Protein AF-A0A9X2GHX3-F1 (afdb_monomer_lite)

Secondary structure (DSSP, 8-state):
-PPPPPTTSB---BHHHHHHHHHHHH-HHHHHHHTGGGT-EESS--TTTSGGGEETTTTEE-B-EEEEPTTSSEEE--BHHHHHHHHSHHHHHHHHHHHHH-HHHHHHHHHHHHHHHHHHHHSBSS-TTSPPS-EE--TTS-EE-BHHHH--SHHHHHHTTS---

Structure (mmCIF, N/CA/C/O backbone):
data_AF-A0A9X2GHX3-F1
#
_entry.id   AF-A0A9X2GHX3-F1
#
loop_
_atom_site.group_PDB
_atom_site.id
_atom_site.type_symbol
_atom_site.label_atom_id
_atom_site.label_alt_id
_atom_site.label_comp_id
_atom_site.label_asym_id
_atom_site.label_entity_id
_atom_site.label_seq_id
_atom_site.pdbx_PDB_ins_code
_atom_site.Cartn_x
_atom_site.Cartn_y
_atom_site.Cartn_z
_atom_site.occupancy
_atom_site.B_iso_or_equiv
_atom_site.auth_seq_id
_atom_site.auth_comp_id
_atom_site.auth_asym_id
_atom_site.auth_atom_id
_atom_site.pdbx_PDB_model_num
ATOM 1 N N . MET A 1 1 ? 4.949 33.436 -7.343 1.00 47.19 1 MET A N 1
ATOM 2 C CA . MET A 1 1 ? 4.872 32.033 -7.803 1.00 47.19 1 MET A CA 1
ATOM 3 C C . MET A 1 1 ? 5.442 31.175 -6.695 1.00 47.19 1 MET A C 1
ATOM 5 O O . MET A 1 1 ? 6.547 31.474 -6.265 1.00 47.19 1 MET A O 1
ATOM 9 N N . ALA A 1 2 ? 4.697 30.197 -6.181 1.00 50.12 2 ALA A N 1
ATOM 10 C CA . ALA A 1 2 ? 5.289 29.216 -5.278 1.00 50.12 2 ALA A CA 1
ATOM 11 C C . ALA A 1 2 ? 6.332 28.429 -6.079 1.00 50.12 2 ALA A C 1
ATOM 13 O O . ALA A 1 2 ? 6.001 27.850 -7.114 1.00 50.12 2 ALA A O 1
ATOM 14 N N . THR A 1 3 ? 7.592 28.486 -5.662 1.00 72.44 3 THR A N 1
ATOM 15 C CA . THR A 1 3 ? 8.653 27.660 -6.234 1.00 72.44 3 THR A CA 1
ATOM 16 C C . THR A 1 3 ? 8.288 26.206 -5.952 1.00 72.44 3 THR A C 1
ATOM 18 O O . THR A 1 3 ? 8.018 25.853 -4.804 1.00 72.44 3 THR A O 1
ATOM 21 N N . GLY A 1 4 ? 8.201 25.385 -7.001 1.00 74.19 4 GLY A N 1
ATOM 22 C CA . GLY A 1 4 ? 7.943 23.955 -6.850 1.00 74.19 4 GLY A CA 1
ATOM 23 C C . GLY A 1 4 ? 9.019 23.275 -5.990 1.00 74.19 4 GLY A C 1
ATOM 24 O O . GLY A 1 4 ? 10.091 23.852 -5.779 1.00 74.19 4 GLY A O 1
ATOM 25 N N . PRO A 1 5 ? 8.747 22.064 -5.477 1.00 82.88 5 PRO A N 1
ATOM 26 C CA . PRO A 1 5 ? 9.742 21.309 -4.725 1.00 82.88 5 PRO A CA 1
ATOM 27 C C . PRO A 1 5 ? 11.005 21.094 -5.574 1.00 82.88 5 PRO A C 1
ATOM 29 O O . PRO A 1 5 ? 10.923 20.932 -6.792 1.00 82.88 5 PRO A O 1
ATOM 32 N N . SER A 1 6 ? 12.179 21.124 -4.939 1.00 90.12 6 SER A N 1
ATOM 33 C CA . SER A 1 6 ? 13.446 20.932 -5.648 1.00 90.12 6 SER A CA 1
ATOM 34 C C . SER A 1 6 ? 13.540 19.506 -6.216 1.00 90.12 6 SER A C 1
ATOM 36 O O . SER A 1 6 ? 13.100 18.572 -5.545 1.00 90.12 6 SER A O 1
ATOM 38 N N . PRO A 1 7 ? 14.147 19.295 -7.402 1.00 89.12 7 PRO A N 1
ATOM 39 C CA . PRO A 1 7 ? 14.264 17.961 -8.011 1.00 89.12 7 PRO A CA 1
ATOM 40 C C . PRO A 1 7 ? 14.949 16.923 -7.104 1.00 89.12 7 PRO A C 1
ATOM 42 O O . PRO A 1 7 ? 14.506 15.781 -7.000 1.00 89.12 7 PRO A O 1
ATOM 45 N N . GLY A 1 8 ? 15.982 17.346 -6.368 1.00 92.31 8 GLY A N 1
ATOM 46 C CA . GLY A 1 8 ? 16.679 16.518 -5.377 1.00 92.31 8 GLY A CA 1
ATOM 47 C C . GLY A 1 8 ? 15.990 16.431 -4.009 1.00 92.31 8 GLY A C 1
ATOM 48 O O . GLY A 1 8 ? 16.550 15.842 -3.089 1.00 92.31 8 GLY A O 1
ATOM 49 N N . GLY A 1 9 ? 14.816 17.043 -3.837 1.00 92.44 9 GLY A N 1
ATOM 50 C CA . GLY A 1 9 ? 14.051 16.975 -2.597 1.00 92.44 9 GLY A CA 1
ATOM 51 C C . GLY A 1 9 ? 13.564 15.555 -2.322 1.00 92.44 9 GLY A C 1
ATOM 52 O O . GLY A 1 9 ? 13.191 14.833 -3.247 1.00 92.44 9 GLY A O 1
ATOM 53 N N . ALA A 1 10 ? 13.559 15.151 -1.053 1.00 92.62 10 ALA A N 1
ATOM 54 C CA . ALA A 1 10 ? 13.006 13.865 -0.652 1.00 92.62 10 ALA A CA 1
ATOM 55 C C . ALA A 1 10 ? 11.479 13.857 -0.820 1.00 92.62 10 ALA A C 1
ATOM 57 O O . ALA A 1 10 ? 10.797 14.843 -0.536 1.00 92.62 10 ALA A O 1
ATOM 58 N N . VAL A 1 11 ? 10.948 12.725 -1.268 1.00 92.06 11 VAL A N 1
ATOM 59 C CA . VAL A 1 11 ? 9.512 12.453 -1.368 1.00 92.06 11 VAL A CA 1
ATOM 60 C C . VAL A 1 11 ? 9.137 11.497 -0.249 1.00 92.06 11 VAL A C 1
ATOM 62 O O . VAL A 1 11 ? 9.836 10.509 -0.037 1.00 92.06 11 VAL A O 1
ATOM 65 N N . ASP A 1 12 ? 8.043 11.761 0.457 1.00 92.38 12 ASP A N 1
ATOM 66 C CA . ASP A 1 12 ? 7.511 10.836 1.459 1.00 92.38 12 ASP A CA 1
ATOM 67 C C . ASP A 1 12 ? 6.970 9.552 0.818 1.00 92.38 12 ASP A C 1
ATOM 69 O O . ASP A 1 12 ? 6.615 9.505 -0.362 1.00 92.38 12 ASP A O 1
ATOM 73 N N . GLU A 1 13 ? 6.865 8.490 1.609 1.00 94.31 13 GLU A N 1
ATOM 74 C CA . GLU A 1 13 ? 6.264 7.247 1.140 1.00 94.31 13 GLU A CA 1
ATOM 75 C C . GLU A 1 13 ? 4.789 7.418 0.743 1.00 94.31 13 GLU A C 1
ATOM 77 O O . GLU A 1 13 ? 3.999 8.101 1.403 1.00 94.31 13 GLU A O 1
ATOM 82 N N . GLY A 1 14 ? 4.394 6.741 -0.336 1.00 92.69 14 GLY A N 1
ATOM 83 C CA . GLY A 1 14 ? 3.067 6.871 -0.932 1.00 92.69 14 GLY A CA 1
ATOM 84 C C . GLY A 1 14 ? 2.162 5.668 -0.672 1.00 92.69 14 GLY A C 1
ATOM 85 O O . GLY A 1 14 ? 2.615 4.524 -0.669 1.00 92.69 14 GLY A O 1
ATOM 86 N N . GLU A 1 15 ? 0.851 5.913 -0.544 1.00 94.69 15 GLU A N 1
ATOM 87 C CA . GLU A 1 15 ? -0.162 4.846 -0.419 1.00 94.69 15 GLU A CA 1
ATOM 88 C C . GLU A 1 15 ? -0.201 3.911 -1.626 1.00 94.69 15 GLU A C 1
ATOM 90 O O . GLU A 1 15 ? -0.444 2.713 -1.478 1.00 94.69 15 GLU A O 1
ATOM 95 N N . LEU A 1 16 ? 0.050 4.456 -2.823 1.00 94.25 16 LEU A N 1
ATOM 96 C CA . LEU A 1 16 ? 0.069 3.671 -4.051 1.00 94.25 16 LEU A CA 1
ATOM 97 C C . LEU A 1 16 ? 1.031 2.490 -3.911 1.00 94.25 16 LEU A C 1
ATOM 99 O O . LEU A 1 16 ? 0.654 1.366 -4.212 1.00 94.25 16 LEU A O 1
ATOM 103 N N . TRP A 1 17 ? 2.235 2.719 -3.392 1.00 96.50 17 TRP A N 1
ATOM 104 C CA . TRP A 1 17 ? 3.260 1.682 -3.280 1.00 96.50 17 TRP A CA 1
ATOM 105 C C . TRP A 1 17 ? 2.972 0.668 -2.174 1.00 96.50 17 TRP A C 1
ATOM 107 O O . TRP A 1 17 ? 3.251 -0.513 -2.365 1.00 96.50 17 TRP A O 1
ATOM 117 N N . GLY A 1 18 ? 2.309 1.079 -1.087 1.00 97.06 18 GLY A N 1
ATOM 118 C CA . GLY A 1 18 ? 1.757 0.137 -0.109 1.00 97.06 18 GLY A CA 1
ATOM 119 C C . GLY A 1 18 ? 0.707 -0.792 -0.737 1.00 97.06 18 GLY A C 1
ATOM 120 O O . GLY A 1 18 ? 0.716 -2.003 -0.511 1.00 97.06 18 GLY A O 1
ATOM 121 N N . PHE A 1 19 ? -0.156 -0.250 -1.603 1.00 97.38 19 PHE A N 1
ATOM 122 C CA . PHE A 1 19 ? -1.085 -1.052 -2.401 1.00 97.38 19 PHE A CA 1
ATOM 123 C C . PHE A 1 19 ? -0.365 -1.960 -3.412 1.00 97.38 19 PHE A C 1
ATOM 125 O O . PHE A 1 19 ? -0.726 -3.131 -3.523 1.00 97.38 19 PHE A O 1
ATOM 132 N N . VAL A 1 20 ? 0.658 -1.474 -4.125 1.00 97.69 20 VAL A N 1
ATOM 133 C CA . VAL A 1 20 ? 1.416 -2.297 -5.086 1.00 97.69 20 VAL A CA 1
ATOM 134 C C . VAL A 1 20 ? 2.110 -3.469 -4.384 1.00 97.69 20 VAL A C 1
ATOM 136 O O . VAL A 1 20 ? 2.085 -4.581 -4.913 1.00 97.69 20 VAL A O 1
ATOM 139 N N . ALA A 1 21 ? 2.654 -3.269 -3.181 1.00 98.00 21 ALA A N 1
ATOM 140 C CA . ALA A 1 21 ? 3.229 -4.350 -2.380 1.00 98.00 21 ALA A CA 1
ATOM 141 C C . ALA A 1 21 ? 2.173 -5.406 -2.011 1.00 98.00 21 ALA A C 1
ATOM 143 O O . ALA A 1 21 ? 2.394 -6.604 -2.206 1.00 98.00 21 ALA A O 1
ATOM 144 N N . CYS A 1 22 ? 0.987 -4.974 -1.567 1.00 97.56 22 CYS A N 1
ATOM 145 C CA . CYS A 1 22 ? -0.146 -5.868 -1.308 1.00 97.56 22 CYS A CA 1
ATOM 146 C C . CYS A 1 22 ? -0.570 -6.642 -2.570 1.00 97.56 22 CYS A C 1
ATOM 148 O O . CYS A 1 22 ? -0.735 -7.864 -2.532 1.00 97.56 22 CYS A O 1
ATOM 150 N N . LEU A 1 23 ? -0.687 -5.959 -3.715 1.00 98.25 23 LEU A N 1
ATOM 151 C CA . LEU A 1 23 ? -0.999 -6.567 -5.011 1.00 98.25 23 LEU A CA 1
ATOM 152 C C . LEU A 1 23 ? 0.049 -7.612 -5.411 1.00 98.25 23 LEU A C 1
ATOM 154 O O . LEU A 1 23 ? -0.314 -8.694 -5.867 1.00 98.25 23 LEU A O 1
ATOM 158 N N . LYS A 1 24 ? 1.341 -7.321 -5.229 1.00 97.81 24 LYS A N 1
ATOM 159 C CA . LYS A 1 24 ? 2.430 -8.263 -5.519 1.00 97.81 24 LYS A CA 1
ATOM 160 C C . LYS A 1 24 ? 2.326 -9.516 -4.655 1.00 97.81 24 LYS A C 1
ATOM 162 O O . LYS A 1 24 ? 2.476 -10.621 -5.172 1.00 97.81 24 LYS A O 1
ATOM 167 N N . ALA A 1 25 ? 2.030 -9.362 -3.369 1.00 96.81 25 ALA A N 1
ATOM 168 C CA . ALA A 1 25 ? 1.913 -10.484 -2.446 1.00 96.81 25 ALA A CA 1
ATOM 169 C C . ALA A 1 25 ? 0.671 -11.350 -2.701 1.00 96.81 25 ALA A C 1
ATOM 171 O O . ALA A 1 25 ? 0.750 -12.574 -2.626 1.00 96.81 25 ALA A O 1
ATOM 172 N N . THR A 1 26 ? -0.462 -10.730 -3.033 1.00 95.88 26 THR A N 1
ATOM 173 C CA . THR A 1 26 ? -1.752 -11.423 -3.190 1.00 95.88 26 THR A CA 1
ATOM 174 C C . THR A 1 26 ? -2.007 -11.917 -4.612 1.00 95.88 26 THR A C 1
ATOM 176 O O . THR A 1 26 ? -2.677 -12.931 -4.806 1.00 95.88 26 THR A O 1
ATOM 179 N N . ASN A 1 27 ? -1.475 -11.231 -5.626 1.00 97.38 27 ASN A N 1
ATOM 180 C CA . ASN A 1 27 ? -1.694 -11.554 -7.030 1.00 97.38 27 ASN A CA 1
ATOM 181 C C . ASN A 1 27 ? -0.504 -11.131 -7.912 1.00 97.38 27 ASN A C 1
ATOM 183 O O . ASN A 1 27 ? -0.548 -10.139 -8.648 1.00 97.38 27 ASN A O 1
ATOM 187 N N . ARG A 1 28 ? 0.558 -11.948 -7.898 1.00 97.12 28 ARG A N 1
ATOM 188 C CA . ARG A 1 28 ? 1.779 -11.723 -8.697 1.00 97.12 28 ARG A CA 1
ATOM 189 C C . ARG A 1 28 ? 1.519 -11.560 -10.195 1.00 97.12 28 ARG A C 1
ATOM 191 O O . ARG A 1 28 ? 2.232 -10.808 -10.854 1.00 97.12 28 ARG A O 1
ATOM 198 N N . TYR A 1 29 ? 0.507 -12.236 -10.739 1.00 97.94 29 TYR A N 1
ATOM 199 C CA . TYR A 1 29 ? 0.151 -12.111 -12.153 1.00 97.94 29 TYR A CA 1
ATOM 200 C C . TYR A 1 29 ? -0.392 -10.713 -12.475 1.00 97.94 29 TYR A C 1
ATOM 202 O O . TYR A 1 29 ? 0.072 -10.069 -13.415 1.00 97.94 29 TYR A O 1
ATOM 210 N N . ALA A 1 30 ? -1.335 -10.212 -11.673 1.00 97.81 30 ALA A N 1
ATOM 211 C CA . ALA A 1 30 ? -1.874 -8.866 -11.835 1.00 97.81 30 ALA A CA 1
ATOM 212 C C . ALA A 1 30 ? -0.812 -7.787 -11.577 1.00 97.81 30 ALA A C 1
ATOM 214 O O . ALA A 1 30 ? -0.750 -6.813 -12.326 1.00 97.81 30 ALA A O 1
ATOM 215 N N . PHE A 1 31 ? 0.067 -7.991 -10.591 1.00 98.25 31 PHE A N 1
ATOM 216 C CA . PHE A 1 31 ? 1.237 -7.137 -10.383 1.00 98.25 31 PHE A CA 1
ATOM 217 C C . PHE A 1 31 ? 2.133 -7.083 -11.626 1.00 98.25 31 PHE A C 1
ATOM 219 O O . PHE A 1 31 ? 2.473 -5.995 -12.087 1.00 98.25 31 PHE A O 1
ATOM 226 N N . ALA A 1 32 ? 2.481 -8.235 -12.209 1.00 97.75 32 ALA A N 1
ATOM 227 C CA . ALA A 1 32 ? 3.322 -8.284 -13.401 1.00 97.75 32 ALA A CA 1
ATOM 228 C C . ALA A 1 32 ? 2.679 -7.543 -14.584 1.00 97.75 32 ALA A C 1
ATOM 230 O O . ALA A 1 32 ? 3.373 -6.832 -15.306 1.00 97.75 32 ALA A O 1
ATOM 231 N N . GLN A 1 33 ? 1.363 -7.674 -14.766 1.00 97.44 33 GLN A N 1
ATOM 232 C CA . GLN A 1 33 ? 0.620 -6.985 -15.827 1.00 97.44 33 GLN A CA 1
ATOM 233 C C . GLN A 1 33 ? 0.547 -5.464 -15.618 1.00 97.44 33 GLN A C 1
ATOM 235 O O . GLN A 1 33 ? 0.639 -4.717 -16.588 1.00 97.44 33 GLN A O 1
ATOM 240 N N . ALA A 1 34 ? 0.376 -5.001 -14.376 1.00 96.44 34 ALA A N 1
ATOM 241 C CA . ALA A 1 34 ? 0.183 -3.582 -14.072 1.00 96.44 34 ALA A CA 1
ATOM 242 C C . ALA A 1 34 ? 1.499 -2.801 -13.886 1.00 96.44 34 ALA A C 1
ATOM 244 O O . ALA A 1 34 ? 1.586 -1.650 -14.312 1.00 96.44 34 ALA A O 1
ATOM 245 N N . PHE A 1 35 ? 2.520 -3.420 -13.282 1.00 96.25 35 PHE A N 1
ATOM 246 C CA . PHE A 1 35 ? 3.783 -2.768 -12.909 1.00 96.25 35 PHE A CA 1
ATOM 247 C C . PHE A 1 35 ? 5.016 -3.582 -13.308 1.00 96.25 35 PHE A C 1
ATOM 249 O O . PHE A 1 35 ? 5.880 -3.062 -14.009 1.00 96.25 35 PHE A O 1
ATOM 256 N N . GLY A 1 36 ? 5.087 -4.859 -12.917 1.00 94.69 36 GLY A N 1
ATOM 257 C CA . GLY A 1 36 ? 6.334 -5.633 -12.961 1.00 94.69 36 GLY A CA 1
ATOM 258 C C . GLY A 1 36 ? 6.964 -5.764 -14.353 1.00 94.69 36 GLY A C 1
ATOM 259 O O . GLY A 1 36 ? 8.174 -5.616 -14.501 1.00 94.69 36 GLY A O 1
ATOM 260 N N . ARG A 1 37 ? 6.161 -5.961 -15.408 1.00 94.44 37 ARG A N 1
ATOM 261 C CA . ARG A 1 37 ? 6.656 -6.026 -16.801 1.00 94.44 37 ARG A CA 1
ATOM 262 C C . ARG A 1 37 ? 7.252 -4.711 -17.304 1.00 94.44 37 ARG A C 1
ATOM 264 O O . ARG A 1 37 ? 7.925 -4.710 -18.327 1.00 94.44 37 ARG A O 1
ATOM 271 N N . PHE A 1 38 ? 7.011 -3.609 -16.602 1.00 92.44 38 PHE A N 1
ATOM 272 C CA . PHE A 1 38 ? 7.539 -2.289 -16.929 1.00 92.44 38 PHE A CA 1
ATOM 273 C C . PHE A 1 38 ? 8.793 -1.937 -16.123 1.00 92.44 38 PHE A C 1
ATOM 275 O O . PHE A 1 38 ? 9.178 -0.772 -16.094 1.00 92.44 38 PHE A O 1
ATOM 282 N N . GLY A 1 39 ? 9.422 -2.923 -15.472 1.00 92.44 39 GLY A N 1
ATOM 283 C CA . GLY A 1 39 ? 10.667 -2.721 -14.730 1.00 92.44 39 GLY A CA 1
ATOM 284 C C . GLY A 1 39 ? 10.482 -1.952 -13.424 1.00 92.44 39 GLY A C 1
ATOM 285 O O . GLY A 1 39 ? 11.432 -1.351 -12.938 1.00 92.44 39 GLY A O 1
ATOM 286 N N . VAL A 1 40 ? 9.268 -1.954 -12.871 1.00 94.38 40 VAL A N 1
ATOM 287 C CA . VAL A 1 40 ? 8.965 -1.330 -11.582 1.00 94.38 40 VAL A CA 1
ATOM 288 C C . VAL A 1 40 ? 8.611 -2.404 -10.573 1.00 94.38 40 VAL A C 1
ATOM 290 O O . VAL A 1 40 ? 7.765 -3.263 -10.830 1.00 94.38 40 VAL A O 1
ATOM 293 N N . ASP A 1 41 ? 9.251 -2.316 -9.419 1.00 95.94 41 ASP A N 1
ATOM 294 C CA . ASP A 1 41 ? 9.020 -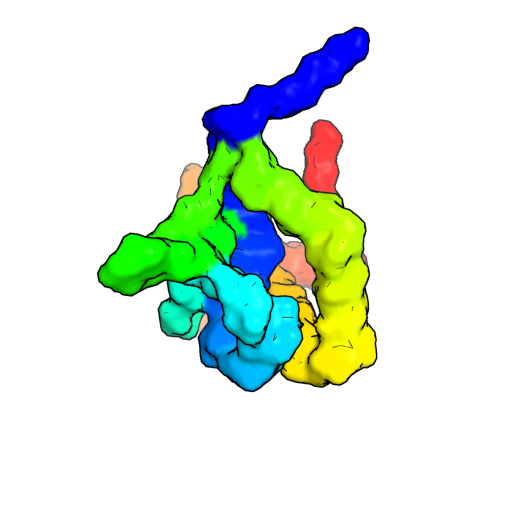3.162 -8.264 1.00 95.94 41 ASP A CA 1
ATOM 295 C C . ASP A 1 41 ? 8.703 -2.325 -7.011 1.00 95.94 41 ASP A C 1
ATOM 297 O O . ASP A 1 41 ? 8.600 -1.099 -7.073 1.00 95.94 41 ASP A O 1
ATOM 301 N N . VAL A 1 42 ? 8.495 -2.987 -5.878 1.00 96.62 42 VAL A N 1
ATOM 302 C CA . VAL A 1 42 ? 8.320 -2.375 -4.557 1.00 96.62 42 VAL A CA 1
ATOM 303 C C . VAL A 1 42 ? 9.633 -2.429 -3.784 1.00 96.62 42 VAL A C 1
ATOM 305 O O . VAL A 1 42 ? 10.349 -3.426 -3.846 1.00 96.62 42 VAL A O 1
ATOM 308 N N . ALA A 1 43 ? 9.948 -1.359 -3.058 1.00 96.12 43 ALA A N 1
ATOM 309 C CA . ALA A 1 43 ? 11.132 -1.317 -2.201 1.00 96.12 43 ALA A CA 1
ATOM 310 C C . ALA A 1 43 ? 10.982 -2.229 -0.973 1.00 96.12 43 ALA A C 1
ATOM 312 O O . ALA A 1 43 ? 11.911 -2.948 -0.611 1.00 96.12 43 ALA A O 1
ATOM 313 N N . THR A 1 44 ? 9.777 -2.255 -0.401 1.00 96.50 44 THR A N 1
ATOM 314 C CA . THR A 1 44 ? 9.428 -3.070 0.764 1.00 96.50 44 THR A CA 1
ATOM 315 C C . THR A 1 44 ? 8.295 -4.023 0.395 1.00 96.50 44 THR A C 1
ATOM 317 O O . THR A 1 44 ? 7.255 -3.616 -0.129 1.00 96.50 44 THR A O 1
ATOM 320 N N . GLU A 1 45 ? 8.507 -5.313 0.643 1.00 96.94 45 GLU A N 1
ATOM 321 C CA . GLU A 1 45 ? 7.511 -6.357 0.404 1.00 96.94 45 GLU A CA 1
ATOM 322 C C . GLU A 1 45 ? 6.378 -6.295 1.436 1.00 96.94 45 GLU A C 1
ATOM 324 O O . GLU A 1 45 ? 6.545 -5.828 2.559 1.00 96.94 45 GLU A O 1
ATOM 329 N N . TRP A 1 46 ? 5.210 -6.842 1.091 1.00 97.31 46 TRP A N 1
ATOM 330 C CA . TRP A 1 46 ? 4.072 -6.897 2.020 1.00 97.31 46 TRP A CA 1
ATOM 331 C C . TRP A 1 46 ? 4.343 -7.744 3.276 1.00 97.31 46 TRP A C 1
ATOM 333 O O . TRP A 1 46 ? 3.734 -7.543 4.328 1.00 97.31 46 TRP A O 1
ATOM 343 N N . GLY A 1 47 ? 5.212 -8.750 3.169 1.00 95.12 47 GLY A N 1
ATOM 344 C CA . GLY A 1 47 ? 5.418 -9.729 4.232 1.00 95.12 47 GLY A CA 1
ATOM 345 C C . GLY A 1 47 ? 4.134 -10.498 4.576 1.00 95.12 47 GLY A C 1
ATOM 346 O O . GLY A 1 47 ? 3.325 -10.823 3.706 1.00 95.12 47 GLY A O 1
ATOM 347 N N . ARG A 1 48 ? 3.946 -10.819 5.863 1.00 92.50 48 ARG A N 1
ATOM 348 C CA . ARG A 1 48 ? 2.794 -11.609 6.339 1.00 92.50 48 ARG A CA 1
ATOM 349 C C . ARG A 1 48 ? 1.489 -10.808 6.357 1.00 92.50 48 ARG A C 1
ATOM 351 O O . ARG A 1 48 ? 0.426 -11.365 6.103 1.00 92.50 48 ARG A O 1
ATOM 358 N N . ASN A 1 49 ? 1.557 -9.534 6.730 1.00 91.44 49 ASN A N 1
ATOM 359 C CA . ASN A 1 49 ? 0.385 -8.716 7.054 1.00 91.44 49 ASN A CA 1
ATOM 360 C C . ASN A 1 49 ? 0.562 -7.218 6.747 1.00 91.44 49 ASN A C 1
ATOM 362 O O . ASN A 1 49 ? -0.271 -6.429 7.181 1.00 91.44 49 ASN A O 1
ATOM 366 N N . GLY A 1 50 ? 1.628 -6.817 6.053 1.00 95.19 50 GLY A N 1
ATOM 367 C CA . GLY A 1 50 ? 1.896 -5.415 5.735 1.00 95.19 50 GLY A CA 1
ATOM 368 C C . GLY A 1 50 ? 2.389 -4.573 6.912 1.00 95.19 50 GLY A C 1
ATOM 369 O O . GLY A 1 50 ? 2.401 -3.355 6.788 1.00 95.19 50 GLY A O 1
ATOM 370 N N . ALA A 1 51 ? 2.778 -5.173 8.046 1.00 95.50 51 ALA A N 1
ATOM 371 C CA . ALA A 1 51 ? 3.144 -4.424 9.253 1.00 95.50 51 ALA A CA 1
ATOM 372 C C . ALA A 1 51 ? 4.286 -3.416 9.035 1.00 95.50 51 ALA A C 1
ATOM 374 O O . ALA A 1 51 ? 4.215 -2.315 9.566 1.00 95.50 51 ALA A O 1
ATOM 375 N N . GLU A 1 52 ? 5.293 -3.760 8.228 1.00 96.25 52 GLU A N 1
ATOM 376 C CA . GLU A 1 52 ? 6.420 -2.864 7.910 1.00 96.25 52 GLU A CA 1
ATOM 377 C C . GLU A 1 52 ? 6.002 -1.653 7.065 1.00 96.25 52 GLU A C 1
ATOM 379 O O . GLU A 1 52 ? 6.628 -0.604 7.137 1.00 96.25 52 GLU A O 1
ATOM 384 N N . LEU A 1 53 ? 4.920 -1.787 6.297 1.00 97.00 53 LEU A N 1
ATOM 385 C CA . LEU A 1 53 ? 4.366 -0.727 5.456 1.00 97.00 53 LEU A CA 1
ATOM 386 C C . LEU A 1 53 ? 3.309 0.100 6.204 1.00 97.00 53 LEU A C 1
ATOM 388 O O . LEU A 1 53 ? 2.843 1.116 5.693 1.00 97.00 53 LEU A O 1
ATOM 392 N N . PHE A 1 54 ? 2.842 -0.352 7.371 1.00 96.31 54 PHE A N 1
ATOM 393 C CA . PHE A 1 54 ? 1.716 0.268 8.058 1.00 96.31 54 PHE A CA 1
ATOM 394 C C . PHE A 1 54 ? 2.150 1.523 8.819 1.00 96.31 54 PHE A C 1
ATOM 396 O O . PHE A 1 54 ? 2.869 1.454 9.811 1.00 96.31 54 PHE A O 1
ATOM 403 N N . ASN A 1 55 ? 1.629 2.677 8.408 1.00 93.56 55 ASN A N 1
ATOM 404 C CA . ASN A 1 55 ? 1.754 3.933 9.128 1.00 93.56 55 ASN A CA 1
ATOM 405 C C . ASN A 1 55 ? 0.629 4.039 10.180 1.00 93.56 55 ASN A C 1
ATOM 407 O O . ASN A 1 55 ? -0.527 4.300 9.815 1.00 93.56 55 ASN A O 1
ATOM 411 N N . PRO A 1 56 ? 0.931 3.889 11.485 1.00 88.56 56 PRO A N 1
ATOM 412 C CA . PRO A 1 56 ? -0.086 3.892 12.531 1.00 88.56 56 PRO A CA 1
ATOM 413 C C . PRO A 1 56 ? -0.725 5.268 12.738 1.00 88.56 56 PRO A C 1
ATOM 415 O O . PRO A 1 56 ? -1.894 5.331 13.108 1.00 88.56 56 PRO A O 1
ATOM 418 N N . GLY A 1 57 ? -0.005 6.361 12.466 1.00 85.75 57 GLY A N 1
ATOM 419 C CA . GLY A 1 57 ? -0.530 7.721 12.617 1.00 85.75 57 GLY A CA 1
ATOM 420 C C . GLY A 1 57 ? -1.577 8.079 11.560 1.00 85.75 57 GLY A C 1
ATOM 421 O O . GLY A 1 57 ? -2.461 8.888 11.816 1.00 85.75 57 GLY A O 1
ATOM 422 N N . GLN A 1 58 ? -1.502 7.460 10.379 1.00 87.88 58 GLN A N 1
ATOM 423 C CA . GLN A 1 58 ? -2.406 7.732 9.252 1.00 87.88 58 GLN A CA 1
ATOM 424 C C . GLN A 1 58 ? -3.284 6.527 8.872 1.00 87.88 58 GLN A C 1
ATOM 426 O O . GLN A 1 58 ? -4.053 6.610 7.914 1.00 87.88 58 GLN A O 1
ATOM 431 N N . ARG A 1 59 ? -3.174 5.413 9.613 1.00 90.19 59 ARG A N 1
ATOM 432 C CA . ARG A 1 59 ? -3.936 4.160 9.432 1.00 90.19 59 ARG A CA 1
ATOM 433 C C . ARG A 1 59 ? -3.990 3.717 7.969 1.00 90.19 59 ARG A C 1
ATOM 435 O O . ARG A 1 59 ? -5.045 3.460 7.383 1.00 90.19 59 ARG A O 1
ATOM 442 N N . LYS A 1 60 ? -2.815 3.684 7.355 1.00 93.50 60 LYS A N 1
ATOM 443 C CA . LYS A 1 60 ? -2.633 3.380 5.939 1.00 93.50 60 LYS A CA 1
ATOM 444 C C . LYS A 1 60 ? -1.328 2.646 5.724 1.00 93.50 60 LYS A C 1
ATOM 446 O O . LYS A 1 60 ? -0.445 2.710 6.568 1.00 93.50 60 LYS A O 1
ATOM 451 N N . TYR A 1 61 ? -1.206 2.010 4.571 1.00 96.94 61 TYR A N 1
ATOM 452 C CA . TYR A 1 61 ? 0.023 1.345 4.173 1.00 96.94 61 TYR A CA 1
ATOM 453 C C . TYR A 1 61 ? 0.741 2.221 3.156 1.00 96.94 61 TYR A C 1
ATOM 455 O O . TYR A 1 61 ? 0.134 2.606 2.154 1.00 96.94 61 TYR A O 1
ATOM 463 N N . THR A 1 62 ? 1.996 2.557 3.418 1.00 97.62 62 THR A N 1
ATOM 464 C CA . THR A 1 62 ? 2.843 3.368 2.545 1.00 97.62 62 THR A CA 1
ATOM 465 C C . THR A 1 62 ? 4.075 2.589 2.134 1.00 97.62 62 THR A C 1
ATOM 467 O O . THR A 1 62 ? 4.469 1.644 2.803 1.00 97.62 62 THR A O 1
ATOM 470 N N . GLY A 1 63 ? 4.650 2.956 0.996 1.00 96.56 63 GLY A N 1
ATOM 471 C CA . GLY A 1 63 ? 5.935 2.421 0.577 1.00 96.56 63 GLY A CA 1
ATOM 472 C C . GLY A 1 63 ? 6.547 3.244 -0.545 1.00 96.56 63 GLY A C 1
ATOM 473 O O . GLY A 1 63 ? 6.098 4.360 -0.847 1.00 96.56 63 GLY A O 1
ATOM 474 N N . ARG A 1 64 ? 7.546 2.655 -1.202 1.00 96.88 64 ARG A N 1
ATOM 475 C CA . ARG A 1 64 ? 8.286 3.271 -2.306 1.00 96.88 64 ARG A CA 1
ATOM 476 C C . ARG A 1 64 ? 8.411 2.334 -3.506 1.00 96.88 64 ARG A C 1
ATOM 478 O O . ARG A 1 64 ? 8.395 1.111 -3.325 1.00 96.88 64 ARG A O 1
ATOM 485 N N . PRO A 1 65 ? 8.545 2.887 -4.723 1.00 96.31 65 PRO A N 1
ATOM 486 C CA . PRO A 1 65 ? 8.932 2.095 -5.872 1.00 96.31 65 PRO A CA 1
ATOM 487 C C . PRO A 1 65 ? 10.403 1.713 -5.777 1.00 96.31 65 PRO A C 1
ATOM 489 O O . PRO A 1 65 ? 11.225 2.454 -5.236 1.00 96.31 65 PRO A O 1
ATOM 492 N N . ALA A 1 66 ? 10.736 0.597 -6.403 1.00 95.75 66 ALA A N 1
ATOM 493 C CA . ALA A 1 66 ? 12.102 0.227 -6.703 1.00 95.75 66 ALA A CA 1
ATOM 494 C C . ALA A 1 66 ? 12.253 -0.091 -8.191 1.00 95.75 66 ALA A C 1
ATOM 496 O O . ALA A 1 66 ? 11.319 -0.551 -8.847 1.00 95.75 66 ALA A O 1
ATOM 497 N N . VAL A 1 67 ? 13.440 0.154 -8.731 1.00 94.06 67 VAL A N 1
ATOM 498 C CA . VAL A 1 67 ? 13.800 -0.178 -10.114 1.00 94.06 67 VAL A CA 1
ATOM 499 C C . VAL A 1 67 ? 15.041 -1.069 -10.132 1.00 94.06 67 VAL A C 1
ATOM 501 O O . VAL A 1 67 ? 15.881 -0.952 -9.237 1.00 94.06 67 VAL A O 1
ATOM 504 N N . PRO A 1 68 ? 15.197 -1.964 -11.117 1.00 90.56 68 PRO A N 1
ATOM 505 C CA . PRO A 1 68 ? 16.405 -2.765 -11.260 1.00 90.56 68 PRO A CA 1
ATOM 506 C C . PRO A 1 68 ? 17.662 -1.894 -11.355 1.00 90.56 68 PRO A C 1
ATOM 508 O O . PRO A 1 68 ? 17.644 -0.828 -11.974 1.00 90.56 68 PRO A O 1
ATOM 511 N N . ARG A 1 69 ? 18.767 -2.362 -10.772 1.00 88.56 69 ARG A N 1
ATOM 512 C CA . ARG A 1 69 ? 20.086 -1.735 -10.916 1.00 88.56 69 ARG A CA 1
ATOM 513 C C . ARG A 1 69 ? 20.919 -2.475 -11.962 1.00 88.56 69 ARG A C 1
ATOM 515 O O . ARG A 1 69 ? 20.905 -3.707 -12.016 1.00 88.56 69 ARG A O 1
ATOM 522 N N . GLU A 1 70 ? 21.693 -1.736 -12.753 1.00 76.56 70 GLU A N 1
ATOM 523 C CA . GLU A 1 70 ? 22.760 -2.334 -13.561 1.00 76.56 70 GLU A CA 1
ATOM 524 C C . GLU A 1 70 ? 23.780 -3.008 -12.628 1.00 76.56 70 GLU A C 1
ATOM 526 O O . GLU A 1 70 ? 24.315 -2.375 -11.718 1.00 76.56 70 GLU A O 1
ATOM 531 N N . GLY A 1 71 ? 23.987 -4.316 -12.805 1.00 78.19 71 GLY A N 1
ATOM 532 C CA . GLY A 1 71 ? 24.782 -5.157 -11.897 1.00 78.19 71 GLY A CA 1
ATOM 533 C C . GLY A 1 71 ? 23.963 -6.049 -10.955 1.00 78.19 71 GLY A C 1
ATOM 534 O O . GLY A 1 71 ? 24.542 -6.858 -10.235 1.00 78.19 71 GLY A O 1
ATOM 535 N N . GLY A 1 72 ? 22.630 -5.960 -10.999 1.00 80.50 72 GLY A N 1
ATOM 536 C CA . GLY A 1 72 ? 21.726 -6.782 -10.197 1.00 80.50 72 GLY A CA 1
ATOM 537 C C . GLY A 1 72 ? 21.227 -6.081 -8.931 1.00 80.50 72 GLY A C 1
ATOM 538 O O . GLY A 1 72 ? 21.803 -5.106 -8.451 1.00 80.50 72 GLY A O 1
ATOM 539 N N . GLY A 1 73 ? 20.113 -6.585 -8.400 1.00 83.31 73 GLY A N 1
ATOM 540 C CA . GLY A 1 73 ? 19.405 -5.980 -7.271 1.00 83.31 73 GLY A CA 1
ATOM 541 C C . GLY A 1 73 ? 18.417 -4.885 -7.682 1.00 83.31 73 GLY A C 1
ATOM 542 O O . GLY A 1 73 ? 18.211 -4.607 -8.866 1.00 83.31 73 GLY A O 1
ATOM 543 N N . ALA A 1 74 ? 17.784 -4.283 -6.676 1.00 87.56 74 ALA A N 1
ATOM 544 C CA . ALA A 1 74 ? 16.793 -3.228 -6.836 1.00 87.56 74 ALA A CA 1
ATOM 545 C C . ALA A 1 74 ? 17.250 -1.956 -6.111 1.00 87.56 74 ALA A C 1
ATOM 547 O O . ALA A 1 74 ? 17.913 -2.013 -5.075 1.00 87.56 74 ALA A O 1
ATOM 548 N N . ARG A 1 75 ? 16.907 -0.807 -6.683 1.00 92.75 75 ARG A N 1
ATOM 549 C CA . ARG A 1 75 ? 17.194 0.523 -6.163 1.00 92.75 75 ARG A CA 1
ATOM 550 C C . ARG A 1 75 ? 15.880 1.212 -5.842 1.00 92.75 75 ARG A C 1
ATOM 552 O O . ARG A 1 75 ? 15.067 1.422 -6.738 1.00 92.75 75 ARG A O 1
ATOM 559 N N . GLU A 1 76 ? 15.700 1.563 -4.580 1.00 94.50 76 GLU A N 1
ATOM 560 C CA . GLU A 1 76 ? 14.585 2.387 -4.128 1.00 94.50 76 GLU A CA 1
ATOM 561 C C . GLU A 1 76 ? 14.655 3.790 -4.746 1.00 94.50 76 GLU A C 1
ATOM 563 O O . GLU A 1 76 ? 15.739 4.355 -4.919 1.00 94.50 76 GLU A O 1
ATOM 568 N N . LEU A 1 77 ? 13.487 4.330 -5.089 1.00 94.12 77 LEU A N 1
ATOM 569 C CA . LEU A 1 77 ? 13.319 5.704 -5.547 1.00 94.12 77 LEU A CA 1
ATOM 570 C C . LEU A 1 77 ? 12.786 6.570 -4.401 1.00 94.12 77 LEU A C 1
ATOM 572 O O . LEU A 1 77 ? 11.856 6.178 -3.685 1.00 94.12 77 LEU A O 1
ATOM 576 N N . GLY A 1 78 ? 13.340 7.770 -4.246 1.00 93.69 78 GLY A N 1
ATOM 577 C CA . GLY A 1 78 ? 13.048 8.642 -3.112 1.00 93.69 78 GLY A CA 1
ATOM 578 C C . GLY A 1 78 ? 13.102 10.141 -3.378 1.00 93.69 78 GLY A C 1
ATOM 579 O O . GLY A 1 78 ? 12.730 10.892 -2.476 1.00 93.69 78 GLY A O 1
ATOM 580 N N . THR A 1 79 ? 13.509 10.598 -4.565 1.00 94.31 79 THR A N 1
ATOM 581 C CA . THR A 1 79 ? 13.568 12.035 -4.884 1.00 94.31 79 THR A CA 1
ATOM 582 C C . THR A 1 79 ? 12.393 12.514 -5.737 1.00 94.31 79 THR A C 1
ATOM 584 O O . THR A 1 79 ? 11.667 11.727 -6.347 1.00 94.31 79 THR A O 1
ATOM 587 N N . VAL A 1 80 ? 12.179 13.832 -5.779 1.00 92.31 80 VAL A N 1
ATOM 588 C CA . VAL A 1 80 ? 11.116 14.457 -6.580 1.00 92.31 80 VAL A CA 1
ATOM 589 C C . VAL A 1 80 ? 11.277 14.129 -8.059 1.00 92.31 80 VAL A C 1
ATOM 591 O O . VAL A 1 80 ? 10.285 13.733 -8.668 1.00 92.31 80 VAL A O 1
ATOM 594 N N . GLU A 1 81 ? 12.496 14.238 -8.588 1.00 92.56 81 GLU A N 1
ATOM 595 C CA . GLU A 1 81 ? 12.832 13.944 -9.987 1.00 92.56 81 GLU A CA 1
ATOM 596 C C . GLU A 1 81 ? 12.563 12.478 -10.347 1.00 92.56 81 GLU A C 1
ATOM 598 O O . GLU A 1 81 ? 11.963 12.172 -11.373 1.00 92.56 81 GLU A O 1
ATOM 603 N N . GLU A 1 82 ? 12.924 11.544 -9.466 1.00 91.88 82 GLU A N 1
ATOM 604 C CA . GLU A 1 82 ? 12.660 10.119 -9.689 1.00 91.88 82 GLU A CA 1
ATOM 605 C C . GLU A 1 82 ? 11.163 9.801 -9.725 1.00 91.88 82 GLU A C 1
ATOM 607 O O . GLU A 1 82 ? 10.726 8.881 -10.420 1.00 91.88 82 GLU A O 1
ATOM 612 N N . PHE A 1 83 ? 10.366 10.566 -8.979 1.00 90.81 83 PHE A N 1
ATOM 613 C CA . PHE A 1 83 ? 8.919 10.420 -8.953 1.00 90.81 83 PHE A CA 1
ATOM 614 C C . PHE A 1 83 ? 8.208 11.104 -10.122 1.00 90.81 83 PHE A C 1
ATOM 616 O O . PHE A 1 83 ? 7.041 10.777 -10.351 1.00 90.81 83 PHE A O 1
ATOM 623 N N . ASP A 1 84 ? 8.861 12.000 -10.871 1.00 89.50 84 ASP A N 1
ATOM 624 C CA . ASP A 1 84 ? 8.245 12.646 -12.039 1.00 89.50 84 ASP A CA 1
ATOM 625 C C . ASP A 1 84 ? 7.811 11.617 -13.083 1.00 89.50 84 ASP A C 1
ATOM 627 O O . ASP A 1 84 ? 6.702 11.716 -13.606 1.00 89.50 84 ASP A O 1
ATOM 631 N N . LEU A 1 85 ? 8.578 10.530 -13.235 1.00 87.31 85 LEU A N 1
ATOM 632 C CA . LEU A 1 85 ? 8.186 9.378 -14.046 1.00 87.31 85 LEU A CA 1
ATOM 633 C C . LEU A 1 85 ? 6.761 8.903 -13.716 1.00 87.31 85 LEU A C 1
ATOM 635 O O . LEU A 1 85 ? 5.966 8.654 -14.613 1.00 87.31 85 LEU A O 1
ATOM 639 N N . PHE A 1 86 ? 6.407 8.778 -12.436 1.00 90.06 86 PHE A N 1
ATOM 640 C CA . PHE A 1 86 ? 5.080 8.296 -12.032 1.00 90.06 86 PHE A CA 1
ATOM 641 C C . PHE A 1 86 ? 3.992 9.370 -12.091 1.00 90.06 86 PHE A C 1
ATOM 643 O O . PHE A 1 86 ? 2.808 9.035 -12.019 1.00 90.06 86 PHE A O 1
ATOM 650 N N . ARG A 1 87 ? 4.378 10.644 -12.209 1.00 87.25 87 ARG A N 1
ATOM 651 C CA . ARG A 1 87 ? 3.460 11.772 -12.418 1.00 87.25 87 ARG A CA 1
ATOM 652 C C . ARG A 1 87 ? 3.155 11.992 -13.899 1.00 87.25 87 ARG A C 1
ATOM 654 O O . ARG A 1 87 ? 2.157 12.641 -14.210 1.00 87.25 87 ARG A O 1
ATOM 661 N N . ASP A 1 88 ? 3.959 11.423 -14.794 1.00 91.00 88 ASP A N 1
ATOM 662 C CA . ASP A 1 88 ? 3.749 11.534 -16.230 1.00 91.00 88 ASP A CA 1
ATOM 663 C C . ASP A 1 88 ? 2.448 10.879 -16.701 1.00 91.00 88 ASP A C 1
ATOM 665 O O . ASP A 1 88 ? 1.971 9.857 -16.186 1.00 91.00 88 ASP A O 1
ATOM 669 N N . TRP A 1 89 ? 1.910 11.441 -17.787 1.00 92.44 89 TRP A N 1
ATOM 670 C CA . TRP A 1 89 ? 0.673 10.987 -18.423 1.00 92.44 89 TRP A CA 1
ATOM 671 C C . TRP A 1 89 ? 0.676 9.488 -18.753 1.00 92.44 89 TRP A C 1
ATOM 673 O O . TRP A 1 89 ? -0.345 8.811 -18.621 1.00 92.44 89 TRP A O 1
ATOM 683 N N . HIS A 1 90 ? 1.833 8.949 -19.143 1.00 92.06 90 HIS A N 1
ATOM 684 C CA . HIS A 1 90 ? 1.984 7.537 -19.487 1.00 92.06 90 HIS A CA 1
ATOM 685 C C . HIS A 1 90 ? 1.654 6.609 -18.313 1.00 92.06 90 HIS A C 1
ATOM 687 O O . HIS A 1 90 ? 0.933 5.621 -18.475 1.00 92.06 90 HIS A O 1
ATOM 693 N N . TRP A 1 91 ? 2.139 6.938 -17.113 1.00 93.38 91 TRP A N 1
ATOM 694 C CA . TRP A 1 91 ? 1.864 6.153 -15.912 1.00 93.38 91 TRP A CA 1
ATOM 695 C C . TRP A 1 91 ? 0.448 6.362 -15.400 1.00 93.38 91 TRP A C 1
ATOM 697 O O . TRP A 1 91 ? -0.199 5.384 -15.017 1.00 93.38 91 TRP A O 1
ATOM 707 N N . PHE A 1 92 ? -0.071 7.588 -15.487 1.00 92.81 92 PHE A N 1
ATOM 708 C CA . PHE A 1 92 ? -1.474 7.858 -15.188 1.00 92.81 92 PHE A CA 1
ATOM 709 C C . PHE A 1 92 ? -2.408 6.974 -16.032 1.00 92.81 92 PHE A C 1
ATOM 711 O O . PHE A 1 92 ? -3.234 6.235 -15.487 1.00 92.81 92 PHE A O 1
ATOM 718 N N . TYR A 1 93 ? -2.228 6.972 -17.357 1.00 94.88 93 TYR A N 1
ATOM 719 C CA . TYR A 1 93 ? -3.048 6.166 -18.260 1.00 94.88 93 TYR A CA 1
ATOM 720 C C . TYR A 1 93 ? -2.852 4.663 -18.036 1.00 94.88 93 TYR A C 1
ATOM 722 O O . TYR A 1 93 ? -3.814 3.894 -18.072 1.00 94.88 93 TYR A O 1
ATOM 730 N N . ARG A 1 94 ? -1.626 4.215 -17.742 1.00 94.44 94 ARG A N 1
ATOM 731 C CA . ARG A 1 94 ? -1.352 2.805 -17.438 1.00 94.44 94 ARG A CA 1
ATOM 732 C C . ARG A 1 94 ? -2.115 2.329 -16.204 1.00 94.44 94 ARG A C 1
ATOM 734 O O . ARG A 1 94 ? -2.762 1.285 -16.267 1.00 94.44 94 ARG A O 1
ATOM 741 N N . VAL A 1 95 ? -2.073 3.084 -15.106 1.00 94.19 95 VAL A N 1
ATOM 742 C CA . VAL A 1 95 ? -2.797 2.733 -13.873 1.00 94.19 95 VAL A CA 1
ATOM 743 C C . VAL A 1 95 ? -4.309 2.771 -14.112 1.00 94.19 95 VAL A C 1
ATOM 745 O O . VAL A 1 95 ? -5.023 1.854 -13.699 1.00 94.19 95 VAL A O 1
ATOM 748 N N . GLN A 1 96 ? -4.797 3.764 -14.862 1.00 95.75 96 GLN A N 1
ATOM 749 C CA . GLN A 1 96 ? -6.199 3.832 -15.275 1.00 95.75 96 GLN A CA 1
ATOM 750 C C . GLN A 1 96 ? -6.617 2.583 -16.069 1.00 95.75 96 GLN A C 1
ATOM 752 O O . GLN A 1 96 ? -7.640 1.963 -15.766 1.00 95.75 96 GLN A O 1
ATOM 757 N N . MET A 1 97 ? -5.827 2.174 -17.063 1.00 97.12 97 MET A N 1
ATOM 758 C CA . MET A 1 97 ? -6.114 0.996 -17.883 1.00 97.12 97 MET A CA 1
ATOM 759 C C . MET A 1 97 ? -5.994 -0.308 -17.101 1.00 97.12 97 MET A C 1
ATOM 761 O O . MET A 1 97 ? -6.823 -1.199 -17.304 1.00 97.12 97 MET A O 1
ATOM 765 N N . ALA A 1 98 ? -5.050 -0.416 -16.163 1.00 96.50 98 ALA A N 1
ATOM 766 C CA . ALA A 1 98 ? -4.970 -1.549 -15.244 1.00 96.50 98 ALA A CA 1
ATOM 767 C C . ALA A 1 98 ? -6.271 -1.685 -14.437 1.00 96.50 98 ALA A C 1
ATOM 769 O O . ALA A 1 98 ? -6.862 -2.765 -14.403 1.00 96.50 98 ALA A O 1
ATOM 770 N N . GLY A 1 99 ? -6.800 -0.573 -13.915 1.00 95.81 99 GLY A N 1
ATOM 771 C CA . GLY A 1 99 ? -8.105 -0.533 -13.252 1.00 95.81 99 GLY A CA 1
ATOM 772 C C . GLY A 1 99 ? -9.275 -0.971 -14.143 1.00 95.81 99 GLY A C 1
ATOM 773 O O . GLY A 1 99 ? -10.252 -1.529 -13.652 1.00 95.81 99 GLY A O 1
ATOM 774 N N . ARG A 1 100 ? -9.193 -0.791 -15.465 1.00 96.75 100 ARG A N 1
ATOM 775 C CA . ARG A 1 100 ? -10.263 -1.178 -16.407 1.00 96.75 100 ARG A CA 1
ATOM 776 C C . ARG A 1 100 ? -10.129 -2.592 -16.959 1.00 96.75 100 ARG A C 1
ATOM 778 O O . ARG A 1 100 ? -11.139 -3.191 -17.316 1.00 96.75 100 ARG A O 1
ATOM 785 N N . THR A 1 101 ? -8.923 -3.147 -17.016 1.00 97.50 101 THR A N 1
ATOM 786 C CA . THR A 1 101 ? -8.653 -4.376 -17.787 1.00 97.50 101 THR A CA 1
ATOM 787 C C . THR A 1 101 ? -8.059 -5.515 -16.966 1.00 97.50 101 THR A C 1
ATOM 789 O O . THR A 1 101 ? -8.292 -6.675 -17.294 1.00 97.50 101 THR A O 1
ATOM 792 N N . VAL A 1 102 ? -7.362 -5.228 -15.864 1.00 97.75 102 VAL A N 1
ATOM 793 C CA . VAL A 1 102 ? -6.704 -6.252 -15.045 1.00 97.75 102 VAL A CA 1
ATOM 794 C C . VAL A 1 102 ? -7.597 -6.602 -13.858 1.00 97.75 102 VAL A C 1
ATOM 796 O O . VAL A 1 102 ? -7.698 -5.859 -12.884 1.00 97.75 102 VAL A O 1
ATOM 799 N N . ASP A 1 103 ? -8.250 -7.764 -13.917 1.00 97.62 103 ASP A N 1
ATOM 800 C CA . ASP A 1 103 ? -9.233 -8.155 -12.897 1.00 97.62 103 ASP A CA 1
ATOM 801 C C . ASP A 1 103 ? -8.631 -8.286 -11.492 1.00 97.62 103 ASP A C 1
ATOM 803 O O . ASP A 1 103 ? -9.183 -7.768 -10.523 1.00 97.62 103 ASP A O 1
ATOM 807 N N . GLY A 1 104 ? -7.445 -8.894 -11.384 1.00 97.06 104 GLY A N 1
ATOM 808 C CA . GLY A 1 104 ? -6.742 -9.019 -10.105 1.00 97.06 104 GLY A CA 1
ATOM 809 C C . GLY A 1 104 ? -6.350 -7.672 -9.493 1.00 97.06 104 GLY A C 1
ATOM 810 O O . GLY A 1 104 ? -6.386 -7.530 -8.277 1.00 97.06 104 GLY A O 1
ATOM 811 N N . PHE A 1 105 ? -6.063 -6.663 -10.322 1.00 97.25 105 PHE A N 1
ATOM 812 C CA . PHE A 1 105 ? -5.782 -5.303 -9.860 1.00 97.25 105 PHE A CA 1
ATOM 813 C C . PHE A 1 105 ? -7.037 -4.672 -9.243 1.00 97.25 105 PHE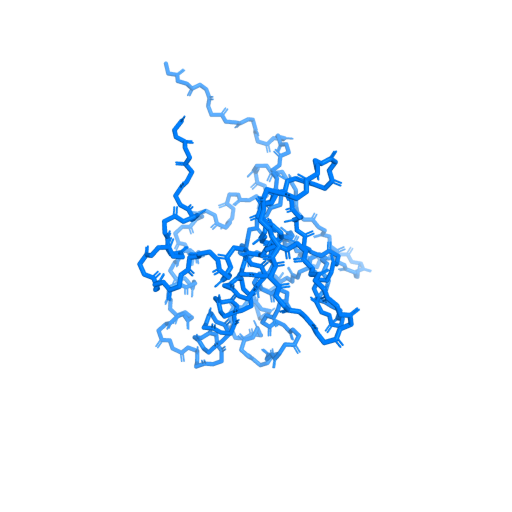 A C 1
ATOM 815 O O . PHE A 1 105 ? -6.976 -4.119 -8.148 1.00 97.25 105 PHE A O 1
ATOM 822 N N . ARG A 1 106 ? -8.200 -4.810 -9.898 1.00 96.31 106 ARG A N 1
ATOM 823 C CA . ARG A 1 106 ? -9.482 -4.323 -9.359 1.00 96.31 106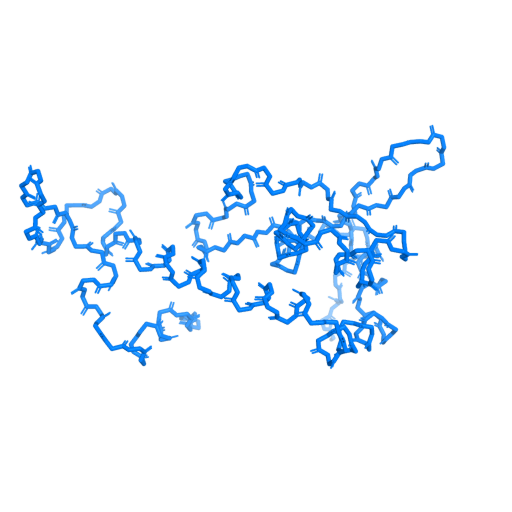 ARG A CA 1
ATOM 824 C C . ARG A 1 106 ? -9.867 -4.985 -8.046 1.00 96.31 106 ARG A C 1
ATOM 826 O O . ARG A 1 106 ? -10.267 -4.291 -7.116 1.00 96.31 106 ARG A O 1
ATOM 833 N N . ARG A 1 107 ? -9.752 -6.313 -7.968 1.00 96.06 107 ARG A N 1
ATOM 834 C CA . ARG A 1 107 ? -10.057 -7.053 -6.735 1.00 96.06 107 ARG A CA 1
ATOM 835 C C . ARG A 1 107 ? -9.132 -6.627 -5.602 1.00 96.06 107 ARG A C 1
ATOM 837 O O . ARG A 1 107 ? -9.620 -6.308 -4.527 1.00 96.06 107 ARG A O 1
ATOM 844 N N . ALA A 1 108 ? -7.837 -6.484 -5.880 1.00 96.19 108 ALA A N 1
ATOM 845 C CA . ALA A 1 108 ? -6.884 -6.015 -4.884 1.00 96.19 108 ALA A CA 1
ATOM 846 C C . ALA A 1 108 ? -7.203 -4.596 -4.380 1.00 96.19 108 ALA A C 1
ATOM 848 O O . ALA A 1 108 ? -7.012 -4.327 -3.199 1.00 96.19 108 ALA A O 1
ATOM 849 N N . MET A 1 109 ? -7.706 -3.683 -5.228 1.00 94.88 109 MET A N 1
ATOM 850 C CA . MET A 1 109 ? -8.148 -2.357 -4.756 1.00 94.88 109 MET A CA 1
ATOM 851 C C . MET A 1 109 ? -9.271 -2.483 -3.718 1.00 94.88 109 MET A C 1
ATOM 853 O O . MET A 1 109 ? -9.266 -1.776 -2.710 1.00 94.88 109 MET A O 1
ATOM 857 N N . TRP A 1 110 ? -10.212 -3.403 -3.941 1.00 94.06 110 TRP A N 1
ATOM 858 C CA . TRP A 1 110 ? -11.285 -3.688 -2.992 1.00 94.06 110 TRP A CA 1
ATOM 859 C C . TRP A 1 110 ? -10.767 -4.337 -1.706 1.00 94.06 110 TRP A C 1
ATOM 861 O O . TRP A 1 110 ? -11.130 -3.907 -0.611 1.00 94.06 110 TRP A O 1
ATOM 871 N N . ASP A 1 111 ? -9.872 -5.317 -1.817 1.00 94.12 111 ASP A N 1
ATOM 872 C CA . ASP A 1 111 ? -9.267 -5.975 -0.656 1.00 94.12 111 ASP A CA 1
ATOM 873 C C . ASP A 1 111 ? -8.479 -4.975 0.199 1.00 94.12 111 ASP A C 1
ATOM 875 O O . ASP A 1 111 ? -8.620 -4.945 1.423 1.00 94.12 111 ASP A O 1
ATOM 879 N N . MET A 1 112 ? -7.731 -4.078 -0.445 1.00 93.62 112 MET A N 1
ATOM 880 C CA . MET A 1 112 ? -6.996 -3.010 0.225 1.00 93.62 112 MET A CA 1
ATOM 881 C C . MET A 1 112 ? -7.926 -2.020 0.933 1.00 93.62 112 MET A C 1
ATOM 883 O O . MET A 1 112 ? -7.659 -1.613 2.066 1.00 93.62 112 MET A O 1
ATOM 887 N N . ALA A 1 113 ? -9.046 -1.656 0.305 1.00 92.50 113 ALA A N 1
ATOM 888 C CA . ALA A 1 113 ? -10.058 -0.816 0.936 1.00 92.50 113 ALA A CA 1
ATOM 889 C C . ALA A 1 113 ? -10.645 -1.491 2.188 1.00 92.50 113 ALA A C 1
ATOM 891 O O . ALA A 1 113 ? -10.747 -0.855 3.238 1.00 92.50 113 ALA A O 1
ATOM 892 N N . ARG A 1 114 ? -10.959 -2.793 2.120 1.00 92.25 114 ARG A N 1
ATOM 893 C CA . ARG A 1 114 ? -11.452 -3.567 3.274 1.00 92.25 114 ARG A CA 1
ATOM 894 C C . ARG A 1 114 ? -10.427 -3.641 4.401 1.00 92.25 114 ARG A C 1
ATOM 896 O O . ARG A 1 114 ? -10.809 -3.485 5.558 1.00 92.25 114 ARG A O 1
ATOM 903 N N . LEU A 1 115 ? -9.149 -3.853 4.075 1.00 92.50 115 LEU A N 1
ATOM 904 C CA . LEU A 1 115 ? -8.062 -3.843 5.058 1.00 92.50 115 LEU A CA 1
ATOM 905 C C . LEU A 1 115 ? -8.004 -2.502 5.791 1.00 92.50 115 LEU A C 1
ATOM 907 O O . LEU A 1 115 ? -8.019 -2.481 7.017 1.00 92.50 115 LEU A O 1
ATOM 911 N N . ARG A 1 116 ? -8.049 -1.382 5.062 1.00 91.38 116 ARG A N 1
ATOM 912 C CA . ARG A 1 116 ? -8.031 -0.052 5.686 1.00 91.38 116 ARG A CA 1
ATOM 913 C C . ARG A 1 116 ? -9.254 0.218 6.552 1.00 91.38 116 ARG A C 1
ATOM 915 O O . ARG A 1 116 ? -9.100 0.717 7.660 1.00 91.38 116 ARG A O 1
ATOM 922 N N . VAL A 1 117 ? -10.454 -0.124 6.083 1.00 90.25 117 VAL A N 1
ATOM 923 C CA . VAL A 1 117 ? -11.682 0.041 6.881 1.00 90.25 117 VAL A CA 1
ATOM 924 C C . VAL A 1 117 ? -11.614 -0.793 8.158 1.00 90.25 117 VAL A C 1
ATOM 926 O O . VAL A 1 117 ? -11.973 -0.297 9.224 1.00 90.25 117 VAL A O 1
ATOM 929 N N . ARG A 1 118 ? -11.105 -2.029 8.075 1.00 91.25 118 ARG A N 1
ATOM 930 C CA . ARG A 1 118 ? -10.847 -2.861 9.253 1.00 91.25 118 ARG A CA 1
ATOM 931 C C . ARG A 1 118 ? -9.889 -2.151 10.206 1.00 91.25 118 ARG A C 1
ATOM 933 O O . ARG A 1 118 ? -10.238 -1.979 11.362 1.00 91.25 118 ARG A O 1
ATOM 940 N N . ASP A 1 119 ? -8.721 -1.721 9.741 1.00 92.00 119 ASP A N 1
ATOM 941 C CA . ASP A 1 119 ? -7.682 -1.161 10.616 1.00 92.00 119 ASP A CA 1
ATOM 942 C C . ASP A 1 119 ? -8.113 0.160 11.274 1.00 92.00 119 ASP A C 1
ATOM 944 O O . ASP A 1 119 ? -7.828 0.402 12.448 1.00 92.00 119 ASP A O 1
ATOM 948 N N . VAL A 1 120 ? -8.872 0.990 10.554 1.00 90.31 120 VAL A N 1
ATOM 949 C CA . VAL A 1 120 ? -9.536 2.168 11.129 1.00 90.31 120 VAL A CA 1
ATOM 950 C C . VAL A 1 120 ? -10.564 1.736 12.171 1.00 90.31 120 VAL A C 1
ATOM 952 O O . VAL A 1 120 ? -10.539 2.225 13.293 1.00 90.31 120 VAL A O 1
ATOM 955 N N . GLY A 1 121 ? -11.431 0.776 11.848 1.00 90.19 121 GLY A N 1
ATOM 956 C CA . GLY A 1 121 ? -12.441 0.275 12.777 1.00 90.19 121 GLY A CA 1
ATOM 957 C C . GLY A 1 121 ? -11.858 -0.360 14.043 1.00 90.19 121 GLY A C 1
ATOM 958 O O . GLY A 1 121 ? -12.466 -0.257 15.104 1.00 90.19 121 GLY A O 1
ATOM 959 N N . GLU A 1 122 ? -10.688 -0.993 13.950 1.00 90.25 122 GLU A N 1
ATOM 960 C CA . GLU A 1 122 ? -9.957 -1.582 15.079 1.00 90.25 122 GLU A CA 1
ATOM 961 C C . GLU A 1 122 ? -9.211 -0.546 15.933 1.00 90.25 122 GLU A C 1
ATOM 963 O O . GLU A 1 122 ? -8.770 -0.869 17.037 1.00 90.25 122 GLU A O 1
ATOM 968 N N . THR A 1 123 ? -9.074 0.692 15.452 1.00 89.31 123 THR A N 1
ATOM 969 C CA . THR A 1 123 ? -8.381 1.753 16.186 1.00 89.31 123 THR A CA 1
ATOM 970 C C . THR A 1 123 ? -9.161 2.100 17.461 1.00 89.31 123 THR A C 1
ATOM 972 O O . THR A 1 123 ? -10.377 2.306 17.379 1.00 89.31 123 THR A O 1
ATOM 975 N N . PRO A 1 124 ? -8.504 2.151 18.638 1.00 89.25 124 PRO A N 1
ATOM 976 C CA . PRO A 1 124 ? -9.122 2.655 19.862 1.00 89.25 124 PRO A CA 1
ATOM 977 C C . PRO A 1 124 ? -9.699 4.057 19.654 1.00 89.25 124 PRO A C 1
ATOM 979 O O . PRO A 1 124 ? -9.134 4.850 18.904 1.00 89.25 124 PRO A O 1
ATOM 982 N N . TRP A 1 125 ? -10.839 4.339 20.283 1.00 87.88 125 TRP A N 1
ATOM 983 C CA . TRP A 1 125 ? -11.458 5.662 20.231 1.00 87.88 125 TRP A CA 1
ATOM 984 C C . TRP A 1 125 ? -10.551 6.721 20.866 1.00 87.88 125 TRP A C 1
ATOM 986 O O . TRP A 1 125 ? -10.343 7.788 20.295 1.00 87.88 125 TRP A O 1
ATOM 996 N N . ASP A 1 126 ? -9.984 6.376 22.018 1.00 86.38 126 ASP A N 1
ATOM 997 C CA . ASP A 1 126 ? -9.089 7.234 22.782 1.00 86.38 126 ASP A CA 1
ATOM 998 C C . ASP A 1 126 ? -7.624 7.034 22.373 1.00 86.38 126 ASP A C 1
ATOM 1000 O O . ASP A 1 126 ? -7.226 5.987 21.842 1.00 86.38 126 ASP A O 1
ATOM 1004 N N . GLY A 1 127 ? -6.798 8.048 22.639 1.00 78.44 127 GLY A N 1
ATOM 1005 C CA . GLY A 1 127 ? -5.357 7.958 22.433 1.00 78.44 127 GLY A CA 1
ATOM 1006 C C . GLY A 1 127 ? -4.708 6.905 23.346 1.00 78.44 127 GLY A C 1
ATOM 1007 O O . GLY A 1 127 ? -5.209 6.619 24.430 1.00 78.44 127 GLY A O 1
ATOM 1008 N N . PRO A 1 128 ? -3.543 6.345 22.968 1.00 73.50 128 PRO A N 1
ATOM 1009 C CA . PRO A 1 128 ? -2.885 5.280 23.735 1.00 73.50 128 PRO A CA 1
ATOM 1010 C C . PRO A 1 128 ? -2.429 5.693 25.147 1.00 73.50 128 PRO A C 1
ATOM 1012 O O . PRO A 1 128 ? -2.084 4.823 25.940 1.00 73.50 128 PRO A O 1
ATOM 1015 N N . ALA A 1 129 ? -2.393 6.993 25.451 1.00 74.69 129 ALA A N 1
ATOM 1016 C CA . ALA A 1 129 ? -1.960 7.537 26.738 1.00 74.69 129 ALA A CA 1
ATOM 1017 C C . ALA A 1 129 ? -3.119 8.071 27.602 1.00 74.69 129 ALA A C 1
ATOM 1019 O O . ALA A 1 129 ? -2.878 8.556 28.706 1.00 74.69 129 ALA A O 1
ATOM 1020 N N . GLU A 1 130 ? -4.357 8.008 27.111 1.00 77.88 130 GLU A N 1
ATOM 1021 C CA . GLU A 1 130 ? -5.524 8.570 27.790 1.00 77.88 130 GLU A CA 1
ATOM 1022 C C . GLU A 1 130 ? -6.360 7.458 28.444 1.00 77.88 130 GLU A C 1
ATOM 1024 O O . GLU A 1 130 ? -6.439 6.345 27.913 1.00 77.88 130 GLU A O 1
ATOM 1029 N N . PRO A 1 131 ? -6.976 7.713 29.615 1.00 82.00 131 PRO A N 1
ATOM 1030 C CA . PRO A 1 131 ? -7.951 6.784 30.167 1.00 82.00 131 PRO A CA 1
ATOM 1031 C C . PRO A 1 131 ? -9.136 6.644 29.195 1.00 82.00 131 PRO A C 1
ATOM 1033 O O . PRO A 1 131 ? -9.525 7.630 28.570 1.00 82.00 131 PRO A O 1
ATOM 1036 N N . PRO A 1 132 ? -9.732 5.446 29.066 1.00 84.12 132 PRO A N 1
ATOM 1037 C CA . PRO A 1 132 ? -10.789 5.222 28.090 1.00 84.12 132 PRO A CA 1
ATOM 1038 C C . PRO A 1 132 ? -12.034 6.046 28.434 1.00 84.12 132 PRO A C 1
ATOM 1040 O O . PRO A 1 132 ? -12.591 5.904 29.525 1.00 84.12 132 PRO A O 1
ATOM 1043 N N . THR A 1 133 ? -12.506 6.852 27.483 1.00 85.81 133 THR A N 1
ATOM 1044 C CA . THR A 1 133 ? -13.750 7.626 27.607 1.00 85.81 133 THR A CA 1
ATOM 1045 C C . THR A 1 133 ? -14.953 6.689 27.660 1.00 85.81 133 THR A C 1
ATOM 1047 O O . THR A 1 133 ? -15.890 6.895 28.435 1.00 85.81 133 THR A O 1
ATOM 1050 N N . TRP A 1 134 ? -14.918 5.628 26.850 1.00 84.25 134 TRP A N 1
ATOM 1051 C CA . TRP A 1 134 ? -15.963 4.613 26.793 1.00 84.25 134 TRP A CA 1
ATOM 1052 C C . TRP A 1 134 ? -15.378 3.210 26.870 1.00 84.25 134 TRP A C 1
ATOM 1054 O O . TRP A 1 134 ? -14.366 2.891 26.241 1.00 84.25 134 TRP A O 1
ATOM 1064 N N . THR A 1 135 ? -16.065 2.341 27.606 1.00 89.81 135 THR A N 1
ATOM 1065 C CA . THR A 1 135 ? -15.772 0.911 27.654 1.00 89.81 135 THR A CA 1
ATOM 1066 C C . THR A 1 135 ? -16.928 0.120 27.065 1.00 89.81 135 THR A C 1
ATOM 1068 O O . THR A 1 135 ? -18.095 0.489 27.187 1.00 89.81 135 THR A O 1
ATOM 1071 N N . VAL A 1 136 ? -16.593 -0.975 26.390 1.00 88.44 136 VAL A N 1
ATOM 1072 C CA . VAL A 1 136 ? -17.561 -1.893 25.789 1.00 88.44 136 VAL A CA 1
ATOM 1073 C C . VAL A 1 136 ? -17.325 -3.311 26.303 1.00 88.44 136 VAL A C 1
ATOM 1075 O O . VAL A 1 136 ? -16.175 -3.669 26.590 1.00 88.44 136 VAL A O 1
ATOM 1078 N N . PRO A 1 137 ? -18.377 -4.143 26.418 1.00 90.00 137 PRO A N 1
ATOM 1079 C CA . PRO A 1 137 ? -18.216 -5.544 26.782 1.00 90.00 137 PRO A CA 1
ATOM 1080 C C . PRO A 1 137 ? -17.276 -6.264 25.807 1.00 90.00 137 PRO A C 1
ATOM 1082 O O . PRO A 1 137 ? -17.412 -6.152 24.586 1.00 90.00 137 PRO A O 1
ATOM 1085 N N . GLY A 1 138 ? -16.314 -7.003 26.351 1.00 86.69 138 GLY A N 1
ATOM 1086 C CA . GLY A 1 138 ? -15.373 -7.825 25.602 1.00 86.69 138 GLY A CA 1
ATOM 1087 C C . GLY A 1 138 ? -15.302 -9.248 26.164 1.00 86.69 138 GLY A C 1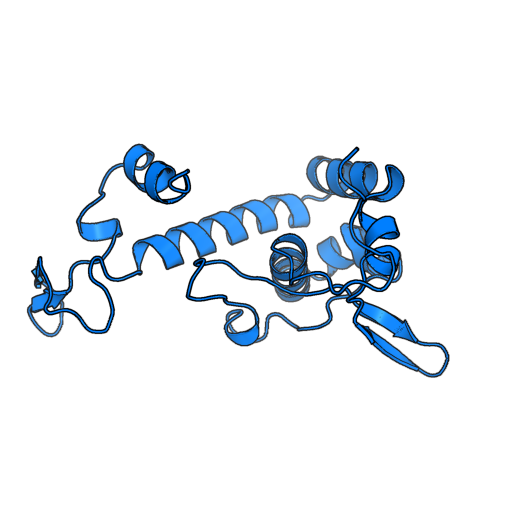
ATOM 1088 O O . GLY A 1 138 ? -15.759 -9.495 27.280 1.00 86.69 138 GLY A O 1
ATOM 1089 N N . PRO A 1 139 ? -14.730 -10.193 25.400 1.00 84.75 139 PRO A N 1
ATOM 1090 C CA . PRO A 1 139 ? -14.633 -11.596 25.808 1.00 84.75 139 PRO A CA 1
ATOM 1091 C C . PRO A 1 139 ? -13.766 -11.820 27.059 1.00 84.75 139 PRO A C 1
ATOM 1093 O O . PRO A 1 139 ? -14.003 -12.772 27.790 1.00 84.75 139 PRO A O 1
ATOM 1096 N N . GLU A 1 140 ? -12.808 -10.931 27.337 1.00 88.44 140 GLU A N 1
ATOM 1097 C CA . GLU A 1 140 ? -11.914 -10.989 28.509 1.00 88.44 140 GLU A CA 1
ATOM 1098 C C . GLU A 1 140 ? -12.289 -9.953 29.591 1.00 88.44 140 GLU A C 1
ATOM 1100 O O . GLU A 1 140 ? -11.514 -9.684 30.505 1.00 88.44 140 GLU A O 1
ATOM 1105 N N . GLY A 1 141 ? -13.481 -9.351 29.487 1.00 88.62 141 GLY A N 1
ATOM 1106 C CA . GLY A 1 141 ? -13.939 -8.248 30.335 1.00 88.62 141 GLY A CA 1
ATOM 1107 C C . GLY A 1 141 ? -14.129 -6.933 29.565 1.00 88.62 141 GLY A C 1
ATOM 1108 O O . GLY A 1 141 ? -13.996 -6.901 28.336 1.00 88.62 141 GLY A O 1
ATOM 1109 N N . PRO A 1 142 ? -14.498 -5.838 30.257 1.00 89.69 142 PRO A N 1
ATOM 1110 C CA . PRO A 1 142 ? -14.661 -4.528 29.635 1.00 89.69 142 PRO A CA 1
ATOM 1111 C C . PRO A 1 142 ? -13.361 -4.067 28.971 1.00 89.69 142 PRO A C 1
ATOM 1113 O O . PRO A 1 142 ? -12.302 -4.068 29.594 1.00 89.69 142 PRO A O 1
ATOM 1116 N N . ARG A 1 143 ? -13.448 -3.645 27.710 1.00 89.62 143 ARG A N 1
ATOM 1117 C CA . ARG A 1 143 ? -12.313 -3.119 26.936 1.00 89.62 143 ARG A CA 1
ATOM 1118 C C . ARG A 1 143 ? -12.574 -1.675 26.498 1.00 89.62 143 ARG A C 1
ATOM 1120 O O . ARG A 1 143 ? -13.743 -1.303 26.377 1.00 89.62 143 ARG A O 1
ATOM 1127 N N . PRO A 1 144 ? -11.533 -0.882 26.185 1.00 89.75 144 PRO A N 1
ATOM 1128 C CA . PRO A 1 144 ? -11.710 0.411 25.530 1.00 89.75 144 PRO A CA 1
ATOM 1129 C C . PRO A 1 144 ? -12.532 0.287 24.241 1.00 89.75 144 PRO A C 1
ATOM 1131 O O . PRO A 1 144 ? -12.386 -0.685 23.480 1.00 89.75 144 PRO A O 1
ATOM 1134 N N . ALA A 1 145 ? -13.406 1.264 24.005 1.00 90.88 145 ALA A N 1
ATOM 1135 C CA . ALA A 1 145 ? -14.158 1.367 22.764 1.00 90.88 145 ALA A CA 1
ATOM 1136 C C . ALA A 1 145 ? -13.211 1.599 21.578 1.00 90.88 145 ALA A C 1
ATOM 1138 O O . ALA A 1 145 ? -12.190 2.277 21.684 1.00 90.88 145 ALA A O 1
ATOM 1139 N N . ARG A 1 146 ? -13.553 1.023 20.428 1.00 91.50 146 ARG A N 1
ATOM 1140 C CA . ARG A 1 146 ? -12.889 1.258 19.143 1.00 91.50 146 ARG A CA 1
ATOM 1141 C C . ARG A 1 146 ? -13.778 2.128 18.266 1.00 91.50 146 ARG A C 1
ATOM 1143 O O . ARG A 1 146 ? -14.982 2.219 18.507 1.00 91.50 146 ARG A O 1
ATOM 1150 N N . ILE A 1 147 ? -13.224 2.698 17.197 1.00 89.12 147 ILE A N 1
ATOM 1151 C CA . ILE A 1 147 ? -13.983 3.537 16.255 1.00 89.12 147 ILE A CA 1
ATOM 1152 C C . ILE A 1 147 ? -15.245 2.817 15.763 1.00 89.12 147 ILE A C 1
ATOM 1154 O O . ILE A 1 147 ? -16.319 3.415 15.752 1.00 89.12 147 ILE A O 1
ATOM 1158 N N . LYS A 1 148 ? -15.151 1.523 15.430 1.00 88.88 148 LYS A N 1
ATOM 1159 C CA . LYS A 1 148 ? -16.305 0.738 14.957 1.00 88.88 148 LYS A CA 1
ATOM 1160 C C . LYS A 1 148 ? -17.388 0.485 16.013 1.00 88.88 148 LYS A C 1
ATOM 1162 O O . LYS A 1 148 ? -18.509 0.153 15.648 1.00 88.88 148 LYS A O 1
ATOM 1167 N N . ASP A 1 149 ? -17.054 0.589 17.300 1.00 88.56 149 ASP A N 1
ATOM 1168 C CA . ASP A 1 149 ? -18.022 0.395 18.385 1.00 88.56 149 ASP A CA 1
ATOM 1169 C C . ASP A 1 149 ? -18.865 1.662 18.604 1.00 88.56 149 ASP A C 1
ATOM 1171 O O . ASP A 1 149 ? -20.026 1.581 18.993 1.00 88.56 149 ASP A O 1
ATOM 1175 N N . VAL A 1 150 ? -18.281 2.832 18.329 1.00 85.50 150 VAL A N 1
ATOM 1176 C CA . VAL A 1 150 ? -18.929 4.144 18.476 1.00 85.50 150 VAL A CA 1
ATOM 1177 C C . VAL A 1 150 ? -19.664 4.534 17.194 1.00 85.50 150 VAL A C 1
ATOM 1179 O O . VAL A 1 150 ? -20.798 5.010 17.220 1.00 85.50 150 VAL A O 1
ATOM 1182 N N . ILE A 1 151 ? -19.013 4.334 16.049 1.00 83.88 151 ILE A N 1
ATOM 1183 C CA . ILE A 1 151 ? -19.516 4.725 14.738 1.00 83.88 151 ILE A CA 1
ATOM 1184 C C . ILE A 1 151 ? -20.022 3.482 14.014 1.00 83.88 151 ILE A C 1
ATOM 1186 O O . ILE A 1 151 ? -19.274 2.763 13.357 1.00 83.88 151 ILE A O 1
ATOM 1190 N N . THR A 1 152 ? -21.329 3.259 14.111 1.00 78.56 152 THR A N 1
ATOM 1191 C CA . THR A 1 152 ? -21.987 2.052 13.590 1.00 78.56 152 THR A CA 1
ATOM 1192 C C . THR A 1 152 ? -22.527 2.204 12.168 1.00 78.56 152 THR A C 1
ATOM 1194 O O . THR A 1 152 ? -22.8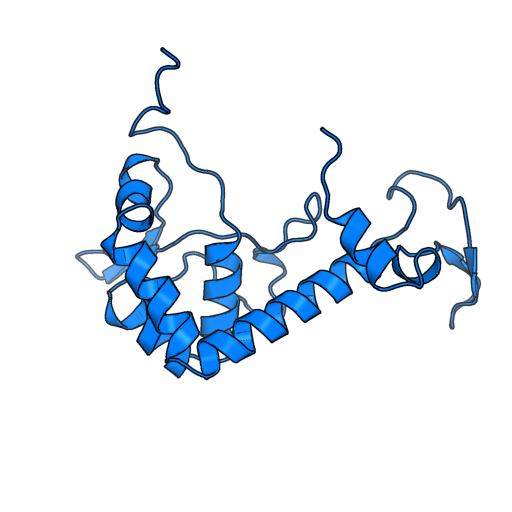89 1.213 11.540 1.00 78.56 152 THR A O 1
ATOM 1197 N N . SER A 1 153 ? -22.574 3.429 11.629 1.00 80.75 153 SER A N 1
ATOM 1198 C CA . SER A 1 153 ? -23.011 3.671 10.248 1.00 80.75 153 SER A CA 1
ATOM 1199 C C . SER A 1 153 ? -21.834 3.753 9.278 1.00 80.75 153 SER A C 1
ATOM 1201 O O . SER A 1 153 ? -20.835 4.418 9.556 1.00 80.75 153 SER A O 1
ATOM 1203 N N . GLU A 1 154 ? -21.996 3.178 8.085 1.00 67.69 154 GLU A N 1
ATOM 1204 C CA . GLU A 1 154 ? -21.009 3.261 6.997 1.00 67.69 154 GLU A CA 1
ATOM 1205 C C . GLU A 1 154 ? -20.670 4.717 6.634 1.00 67.69 154 GLU A C 1
ATOM 1207 O O . GLU A 1 154 ? -19.510 5.067 6.416 1.00 67.69 154 GLU A O 1
ATOM 1212 N N . ARG A 1 155 ? -21.679 5.602 6.649 1.00 69.62 155 ARG A N 1
ATOM 1213 C CA . ARG A 1 155 ? -21.502 7.048 6.430 1.00 69.62 155 ARG A CA 1
ATOM 1214 C C . ARG A 1 155 ? -20.655 7.712 7.511 1.00 69.62 155 ARG A C 1
ATOM 1216 O O . ARG A 1 155 ? -19.893 8.626 7.208 1.00 69.62 155 ARG A O 1
ATOM 1223 N N . GLY A 1 156 ? -20.797 7.279 8.759 1.00 68.00 156 GLY A N 1
ATOM 1224 C CA . GLY A 1 156 ? -19.979 7.766 9.860 1.00 68.00 156 GLY A CA 1
ATOM 1225 C C . GLY A 1 156 ? -18.527 7.314 9.720 1.00 68.00 156 GLY A C 1
ATOM 1226 O O . GLY A 1 156 ? -17.626 8.130 9.887 1.00 68.00 156 GLY A O 1
ATOM 1227 N N . VAL A 1 157 ? -18.300 6.051 9.342 1.00 69.12 157 VAL A N 1
ATOM 1228 C CA . VAL A 1 157 ? -16.945 5.511 9.130 1.00 69.12 157 VAL A CA 1
ATOM 1229 C C . VAL A 1 157 ? -16.251 6.223 7.965 1.00 69.12 157 VAL A C 1
ATOM 1231 O O . VAL A 1 157 ? -15.070 6.536 8.044 1.00 69.12 157 VAL A O 1
ATOM 1234 N N . ALA A 1 158 ? -16.974 6.581 6.901 1.00 65.19 158 ALA A N 1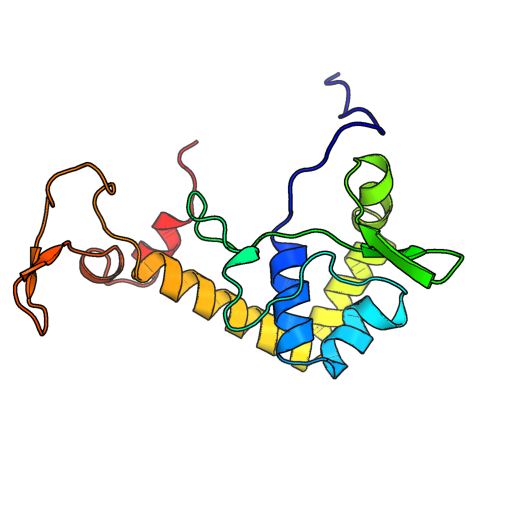
ATOM 1235 C CA . ALA A 1 158 ? -16.401 7.382 5.818 1.00 65.19 158 ALA A CA 1
ATOM 1236 C C . ALA A 1 158 ? -15.952 8.788 6.278 1.00 65.19 158 ALA A C 1
ATOM 1238 O O . ALA A 1 158 ? -14.974 9.322 5.759 1.00 65.19 158 ALA A O 1
ATOM 1239 N N . ARG A 1 159 ? -16.628 9.395 7.266 1.00 60.16 159 ARG A N 1
ATOM 1240 C CA . ARG A 1 159 ? -16.276 10.731 7.786 1.00 60.16 159 ARG A CA 1
ATOM 1241 C C . ARG A 1 159 ? -15.013 10.747 8.643 1.00 60.16 159 ARG A C 1
ATOM 1243 O O . ARG A 1 159 ? -14.359 11.782 8.689 1.00 60.16 159 ARG A O 1
ATOM 1250 N N . THR A 1 160 ? -14.609 9.635 9.261 1.00 60.53 160 THR A N 1
ATOM 1251 C CA . THR A 1 160 ? -13.313 9.587 9.970 1.00 60.53 160 THR A CA 1
ATOM 1252 C C . THR A 1 160 ? -12.122 9.702 9.016 1.00 60.53 160 THR A C 1
ATOM 1254 O O . THR A 1 160 ? -10.994 9.896 9.456 1.00 60.53 160 THR A O 1
ATOM 1257 N N . TRP A 1 161 ? -12.359 9.583 7.707 1.00 49.09 161 TRP A N 1
ATOM 1258 C CA . TRP A 1 161 ? -11.347 9.696 6.663 1.00 49.09 161 TRP A CA 1
ATOM 1259 C C . TRP A 1 161 ? -11.139 11.137 6.159 1.00 49.09 161 TRP A C 1
ATOM 1261 O O . TRP A 1 161 ? -10.087 11.444 5.599 1.00 49.09 161 TRP A O 1
ATOM 1271 N N . SER A 1 162 ? -12.099 12.050 6.364 1.00 42.47 162 SER A N 1
ATOM 1272 C CA . SER A 1 162 ? -11.918 13.460 5.999 1.00 42.47 162 SER A CA 1
ATOM 1273 C C . SER A 1 162 ? -11.085 14.172 7.063 1.00 42.47 162 SER A C 1
ATOM 1275 O O . SER A 1 162 ? -11.555 14.378 8.180 1.00 42.47 162 SER A O 1
ATOM 1277 N N . ARG A 1 163 ? -9.846 14.538 6.707 1.00 34.28 163 ARG A N 1
ATOM 1278 C CA . ARG A 1 163 ? -8.959 15.397 7.510 1.00 34.28 163 ARG A CA 1
ATOM 1279 C C . ARG A 1 163 ? -9.726 16.608 8.070 1.00 34.28 163 ARG A C 1
ATOM 1281 O O . ARG A 1 163 ? -10.465 17.227 7.301 1.00 34.28 163 ARG A O 1
ATOM 1288 N N . PRO A 1 164 ? -9.506 17.018 9.333 1.00 39.75 164 PRO A N 1
ATOM 1289 C CA . PRO A 1 164 ? -9.735 18.409 9.688 1.00 39.75 164 PRO A CA 1
ATOM 1290 C C . PRO A 1 164 ? -8.791 19.278 8.842 1.00 39.75 164 PRO A C 1
ATOM 1292 O O . PRO A 1 164 ? -7.627 18.913 8.627 1.00 39.75 164 PRO A O 1
ATOM 1295 N N . ALA A 1 165 ? -9.355 20.351 8.284 1.00 36.41 165 ALA A N 1
ATOM 1296 C CA . ALA A 1 165 ? -8.629 21.384 7.552 1.00 36.41 165 ALA A CA 1
ATOM 1297 C C . ALA A 1 165 ? -7.563 22.044 8.435 1.00 36.41 165 ALA A C 1
ATOM 1299 O O . ALA A 1 165 ? -7.826 22.189 9.651 1.00 36.41 165 ALA A O 1
#

Radius of gyration: 19.02 Å; chains: 1; bounding box: 48×44×50 Å

pLDDT: mean 88.5, std 12.3, range [34.28, 98.25]

Organism: NCBI:txid1188745

Foldseek 3Di:
DPDDDDQQDWDDFDLVLQLLLLLCVPPVPLSCQLAVVVQKDWPDHCPPHLPVQADLVQLGGTGFIWGADDVGDIHTDTGNNSCVVCVDPVNVVSNVVSCVPPPSSVVSVVVRVVSSLVSQQQAFPDDPPDDAPDWDADPVGTDGHGPCNVQVDPVSSVVVNDDDD

Sequence (165 aa):
MATGPSPGGAVDEGELWGFVACLKATNRYAFAQAFGRFGVDVATEWGRNGAELFNPGQRKYTGRPAVPREGGGARELGTVEEFDLFRDWHWFYRVQMAGRTVDGFRRAMWDMARLRVRDVGETPWDGPAEPPTWTVPGPEGPRPARIKDVITSERGVARTWSRPA